Protein AF-A0A0D2P6S7-F1 (afdb_monomer)

Secondary structure (DSSP, 8-state):
----------------HHHHHHHHHHT---TTSSTT-SSS-HHHHHHHHHHHHHHHHHHHHHSS---PPPHHHHHHHHHHHHHHHHHHHHHHHHHHHHHHHHHHHHHS-------

Foldseek 3Di:
DDDPDPPPPPPDDDDDPVRVVVCVVVVPDPVPPPPVPPPDDPVVVVVVVVVVVVVVVVVVVVPPDPPPLPPVRVVVVVVVVVVVVVVVVVVVVVVVVVVVVVVVCVVPPDPPDDD

InterPro domains:
  IPR019331 FAM192A/Fyv6, N-terminal [PF10187] (17-85)
  IPR039845 PSME3-interacting protein [PTHR13495] (5-93)

pLDDT: mean 71.4, std 12.95, range [39.78, 90.56]

Organism: Gossypium raimondii (NCBI:txid29730)

Structure (mmCIF, N/CA/C/O backbone):
data_AF-A0A0D2P6S7-F1
#
_entry.id   AF-A0A0D2P6S7-F1
#
loop_
_atom_site.group_PDB
_atom_site.id
_atom_site.type_symbol
_atom_site.label_atom_id
_atom_site.label_alt_id
_atom_site.label_comp_id
_atom_site.label_asym_id
_atom_site.label_entity_id
_atom_site.label_seq_id
_atom_site.pdbx_PDB_ins_code
_atom_site.Cartn_x
_atom_site.Cartn_y
_atom_site.Cartn_z
_atom_site.occupancy
_atom_site.B_iso_or_equiv
_atom_site.auth_seq_id
_atom_site.auth_comp_id
_atom_site.auth_asym_id
_atom_site.auth_atom_id
_atom_site.pdbx_PDB_model_num
ATOM 1 N N . MET A 1 1 ? -55.330 3.421 -12.238 1.00 39.78 1 MET A N 1
ATOM 2 C CA . MET A 1 1 ? -55.470 2.226 -11.391 1.00 39.78 1 MET A CA 1
ATOM 3 C C . MET A 1 1 ? -54.603 2.483 -10.181 1.00 39.78 1 MET A C 1
ATOM 5 O O . MET A 1 1 ? -53.413 2.717 -10.356 1.00 39.78 1 MET A O 1
ATOM 9 N N . GLU A 1 2 ? -55.257 2.643 -9.035 1.00 52.50 2 GLU A N 1
ATOM 10 C CA . GLU A 1 2 ? -54.660 2.839 -7.715 1.00 52.50 2 GLU A CA 1
ATOM 11 C C . GLU A 1 2 ? -53.792 1.642 -7.322 1.00 52.50 2 GLU A C 1
ATOM 13 O O . GLU A 1 2 ? -54.208 0.508 -7.528 1.00 52.50 2 GLU A O 1
ATOM 18 N N . ASP A 1 3 ? -52.649 1.899 -6.691 1.00 53.50 3 ASP A N 1
ATOM 19 C CA . ASP A 1 3 ? -52.044 0.946 -5.758 1.00 53.50 3 ASP A CA 1
ATOM 20 C C . ASP A 1 3 ? -51.565 1.729 -4.529 1.00 53.50 3 ASP A C 1
ATOM 22 O O . ASP A 1 3 ? -50.420 2.163 -4.387 1.00 53.50 3 ASP A O 1
ATOM 26 N N . GLU A 1 4 ? -52.556 2.003 -3.687 1.00 58.84 4 GLU A N 1
ATOM 27 C CA . GLU A 1 4 ? -52.451 2.503 -2.325 1.00 58.84 4 GLU A CA 1
ATOM 28 C C . GLU A 1 4 ? -51.658 1.521 -1.441 1.00 58.84 4 GLU A C 1
ATOM 30 O O . GLU A 1 4 ? -52.047 0.378 -1.226 1.00 58.84 4 GLU A O 1
ATOM 35 N N . SER A 1 5 ? -50.557 2.012 -0.869 1.00 60.88 5 SER A N 1
ATOM 36 C CA . SER A 1 5 ? -50.080 1.688 0.483 1.00 60.88 5 SER A CA 1
ATOM 37 C C . SER A 1 5 ? -50.130 0.216 0.951 1.00 60.88 5 SER A C 1
ATOM 39 O O . SER A 1 5 ? -50.757 -0.113 1.961 1.00 60.88 5 SER A O 1
ATOM 41 N N . SER A 1 6 ? -49.321 -0.664 0.362 1.00 61.06 6 SER A N 1
ATOM 42 C CA . SER A 1 6 ? -48.968 -1.949 0.988 1.00 61.06 6 SER A CA 1
ATOM 43 C C . SER A 1 6 ? -47.736 -1.824 1.902 1.00 61.06 6 SER A C 1
ATOM 45 O O . SER A 1 6 ? -46.781 -2.597 1.791 1.00 61.06 6 SER A O 1
ATOM 47 N N . HIS A 1 7 ? -47.706 -0.846 2.816 1.00 64.81 7 HIS A N 1
ATOM 48 C CA . HIS A 1 7 ? -46.744 -0.885 3.921 1.00 64.81 7 HIS A CA 1
ATOM 49 C C . HIS A 1 7 ? -47.209 -1.978 4.881 1.00 64.81 7 HIS A C 1
ATOM 51 O O . HIS A 1 7 ? -48.013 -1.726 5.776 1.00 64.81 7 HIS A O 1
ATOM 57 N N . SER A 1 8 ? -46.739 -3.210 4.667 1.00 70.94 8 SER A N 1
ATOM 58 C CA . SER A 1 8 ? -46.974 -4.327 5.581 1.00 70.94 8 SER A CA 1
ATOM 59 C C . SER A 1 8 ? -46.653 -3.863 7.002 1.00 70.94 8 SER A C 1
ATOM 61 O O . SER A 1 8 ? -45.500 -3.518 7.287 1.00 70.94 8 SER A O 1
ATOM 63 N N . ILE A 1 9 ? -47.666 -3.803 7.867 1.00 73.69 9 ILE A N 1
ATOM 64 C CA . ILE A 1 9 ? -47.504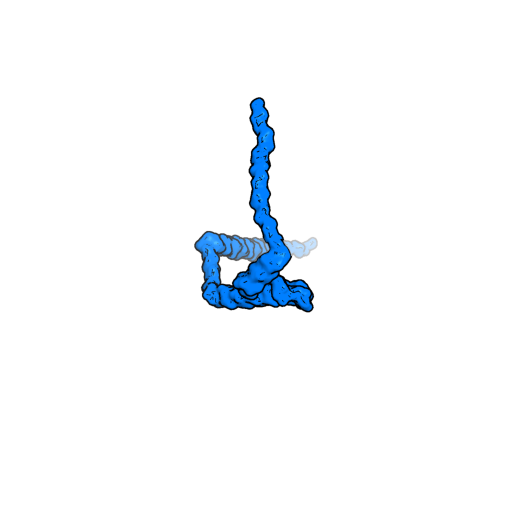 -3.426 9.269 1.00 73.69 9 ILE A CA 1
ATOM 65 C C . ILE A 1 9 ? -46.491 -4.403 9.861 1.00 73.69 9 ILE A C 1
ATOM 67 O O . ILE A 1 9 ? -46.768 -5.594 10.007 1.00 73.69 9 ILE A O 1
ATOM 71 N N . LYS A 1 10 ? -45.278 -3.916 10.134 1.00 76.44 10 LYS A N 1
ATOM 72 C CA . LYS A 1 10 ? -44.227 -4.728 10.741 1.00 76.44 10 LYS A CA 1
ATOM 73 C C . LYS A 1 10 ? -44.673 -5.007 12.169 1.00 76.44 10 LYS A C 1
ATOM 75 O O . LYS A 1 10 ? -44.599 -4.116 13.012 1.00 76.44 10 LYS A O 1
ATOM 80 N N . LEU A 1 11 ? -45.152 -6.224 12.429 1.00 77.50 11 LEU A N 1
ATOM 81 C CA . LEU A 1 11 ? -45.293 -6.711 13.796 1.00 77.50 11 LEU A CA 1
ATOM 82 C C . LEU A 1 11 ? -43.902 -6.672 14.432 1.00 77.50 11 LEU A C 1
ATOM 84 O O . LEU A 1 11 ? -43.033 -7.482 14.112 1.00 77.50 11 LEU A O 1
ATOM 88 N N . VAL A 1 12 ? -43.679 -5.685 15.291 1.00 77.69 12 VAL A N 1
ATOM 89 C CA . VAL A 1 12 ? -42.493 -5.616 16.135 1.00 77.69 12 VAL A CA 1
ATOM 90 C C . VAL A 1 12 ? -42.799 -6.335 17.439 1.00 77.69 12 VAL A C 1
ATOM 92 O O . VAL A 1 12 ? -43.861 -6.155 18.033 1.00 77.69 12 VAL A O 1
ATOM 95 N N . ASN A 1 13 ? -41.873 -7.183 17.870 1.00 83.19 13 ASN A N 1
ATOM 96 C CA . ASN A 1 13 ? -42.014 -7.912 19.117 1.00 83.19 13 ASN A CA 1
ATOM 97 C C . ASN A 1 13 ? -41.486 -7.025 20.252 1.00 83.19 13 ASN A C 1
ATOM 99 O O . ASN A 1 13 ? -40.281 -6.787 20.337 1.00 83.19 13 ASN A O 1
ATOM 103 N N . PHE A 1 14 ? -42.373 -6.498 21.094 1.00 84.25 14 PHE A N 1
ATOM 104 C CA . PHE A 1 14 ? -41.964 -5.719 22.261 1.00 84.25 14 PHE A CA 1
ATOM 105 C C . PHE A 1 14 ? -41.455 -6.663 23.350 1.00 84.25 14 PHE A C 1
ATOM 107 O O . PHE A 1 14 ? -42.145 -7.597 23.751 1.00 84.25 14 PHE A O 1
ATOM 114 N N . VAL A 1 15 ? -40.230 -6.418 23.806 1.00 82.69 15 VAL A N 1
ATOM 115 C CA . VAL A 1 15 ? -39.573 -7.173 24.875 1.00 82.69 15 VAL A CA 1
ATOM 116 C C . VAL A 1 15 ? -39.474 -6.255 26.087 1.00 82.69 15 VAL A C 1
ATOM 118 O O . VAL A 1 15 ? -39.124 -5.083 25.937 1.00 82.69 15 VAL A O 1
ATOM 121 N N . SER A 1 16 ? -39.811 -6.761 27.275 1.00 85.88 16 SER A N 1
ATOM 122 C CA . SER A 1 16 ? -39.676 -5.980 28.506 1.00 85.88 16 SER A CA 1
ATOM 123 C C . SER A 1 16 ? -38.202 -5.790 28.877 1.00 85.88 16 SER A C 1
ATOM 125 O O . SER A 1 16 ? -37.336 -6.571 28.481 1.00 85.88 16 SER A O 1
ATOM 127 N N . GLU A 1 17 ? -37.903 -4.759 29.666 1.00 80.25 17 GLU A N 1
ATOM 128 C CA . GLU A 1 17 ? -36.536 -4.461 30.116 1.00 80.25 17 GLU A CA 1
ATOM 129 C C . GLU A 1 17 ? -35.886 -5.662 30.826 1.00 80.25 17 GLU A C 1
ATOM 131 O O . GLU A 1 17 ? -34.763 -6.044 30.502 1.00 80.25 17 GLU A O 1
ATOM 136 N N . GLN A 1 18 ? -36.638 -6.342 31.697 1.00 81.94 18 GLN A N 1
ATOM 137 C CA . GLN A 1 18 ? -36.172 -7.545 32.394 1.00 81.94 18 GLN A CA 1
ATOM 138 C C . GLN A 1 18 ? -35.834 -8.696 31.438 1.00 81.94 18 GLN A C 1
ATOM 140 O O . GLN A 1 18 ? -34.791 -9.330 31.587 1.00 81.94 18 GLN A O 1
ATOM 145 N N . GLN A 1 19 ? -36.670 -8.941 30.427 1.00 81.75 19 GLN A N 1
ATOM 146 C CA . GLN A 1 19 ? -36.419 -9.989 29.431 1.00 81.75 19 GLN A CA 1
ATOM 147 C C . GLN A 1 19 ? -35.192 -9.674 28.572 1.00 81.75 19 GLN A C 1
ATOM 149 O O . GLN A 1 19 ? -34.452 -10.573 28.174 1.00 81.75 19 GLN A O 1
ATOM 154 N N . LEU A 1 20 ? -34.962 -8.394 28.289 1.00 75.38 20 LEU A N 1
ATOM 155 C CA . LEU A 1 20 ? -33.809 -7.936 27.528 1.00 75.38 20 LEU A CA 1
ATOM 156 C C . LEU A 1 20 ? -32.515 -8.124 28.339 1.00 75.38 20 LEU A C 1
ATOM 158 O O . LEU A 1 20 ? -31.507 -8.578 27.792 1.00 75.38 20 LEU A O 1
ATOM 162 N N . ASP A 1 21 ? -32.549 -7.859 29.644 1.00 77.06 21 ASP A N 1
ATOM 163 C CA . ASP A 1 21 ? -31.420 -8.091 30.549 1.00 77.06 21 ASP A CA 1
ATOM 164 C C . ASP A 1 21 ? -31.126 -9.580 30.769 1.00 77.06 21 ASP A C 1
ATOM 166 O O . ASP A 1 21 ? -29.963 -9.989 30.779 1.00 77.06 21 ASP A O 1
ATOM 170 N N . GLU A 1 22 ? -32.153 -10.420 30.873 1.00 80.19 22 GLU A N 1
ATOM 171 C CA . GLU A 1 22 ? -31.994 -11.877 30.916 1.00 80.19 22 GLU A CA 1
ATOM 172 C C . GLU A 1 22 ? -31.442 -12.433 29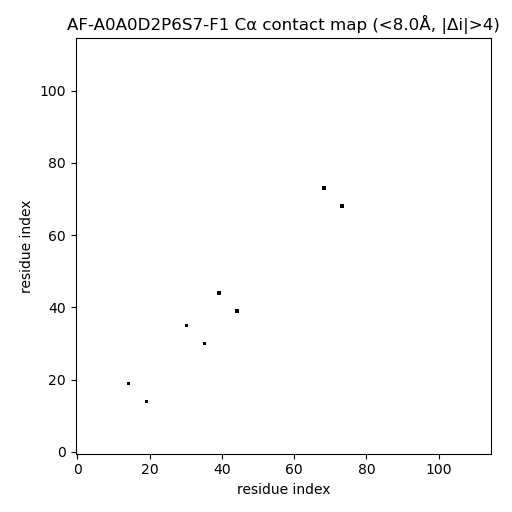.598 1.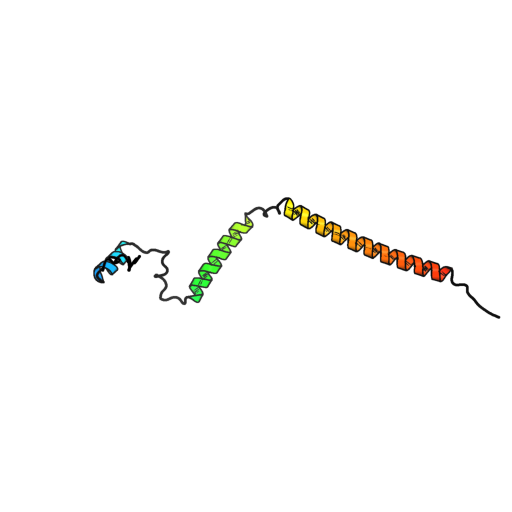00 80.19 22 GLU A C 1
ATOM 174 O O . GLU A 1 22 ? -30.538 -13.271 29.613 1.00 80.19 22 GLU A O 1
ATOM 179 N N . ALA A 1 23 ? -31.897 -11.925 28.448 1.00 72.62 23 ALA A N 1
ATOM 180 C CA . ALA A 1 23 ? -31.354 -12.290 27.140 1.00 72.62 23 ALA A CA 1
ATOM 181 C C . ALA A 1 23 ? -29.875 -11.891 27.002 1.00 72.62 23 ALA A C 1
ATOM 183 O O . ALA A 1 23 ? -29.062 -12.669 26.502 1.00 72.62 23 ALA A O 1
ATOM 184 N N . LYS A 1 24 ? -29.492 -10.705 27.492 1.00 68.69 24 LYS A N 1
ATOM 185 C CA . LYS A 1 24 ? -28.087 -10.267 27.538 1.00 68.69 24 LYS A CA 1
ATOM 186 C C . LYS A 1 24 ? -27.230 -11.170 28.426 1.00 68.69 24 LYS A C 1
ATOM 188 O O . LYS A 1 24 ? -26.108 -11.488 28.048 1.00 68.69 24 LYS A O 1
ATOM 193 N N . ARG A 1 25 ? -27.752 -11.603 29.579 1.00 70.38 25 ARG A N 1
ATOM 194 C CA . ARG A 1 25 ? -27.047 -12.513 30.501 1.00 70.38 25 ARG A CA 1
ATOM 195 C C . ARG A 1 25 ? -26.901 -13.926 29.933 1.00 70.38 25 ARG A C 1
ATOM 197 O O . ARG A 1 25 ? -25.853 -14.539 30.094 1.00 70.38 25 ARG A O 1
ATOM 204 N N . THR A 1 26 ? -27.932 -14.439 29.264 1.00 69.38 26 THR A N 1
ATOM 205 C CA . THR A 1 26 ? -27.975 -15.822 28.751 1.00 69.38 26 THR A CA 1
ATOM 206 C C . THR A 1 26 ? -27.243 -16.011 27.423 1.00 69.38 26 THR A C 1
ATOM 208 O O . THR A 1 26 ? -26.737 -17.099 27.164 1.00 69.38 26 THR A O 1
ATOM 211 N N . ARG A 1 27 ? -27.130 -14.965 26.591 1.00 61.81 27 ARG A N 1
ATOM 212 C CA . ARG A 1 27 ? -26.425 -15.018 25.295 1.00 61.81 27 ARG A CA 1
ATOM 213 C C . ARG A 1 27 ? -24.901 -15.162 25.430 1.00 61.81 27 ARG A C 1
ATOM 215 O O . ARG A 1 27 ? -24.245 -15.491 24.442 1.00 61.81 27 ARG A O 1
ATOM 222 N N . GLY A 1 28 ? -24.358 -14.966 26.634 1.00 52.88 28 GLY A N 1
ATOM 223 C CA . GLY A 1 28 ? -22.926 -15.030 26.911 1.00 52.88 28 GLY A CA 1
ATOM 224 C C . GLY A 1 28 ? -22.167 -13.822 26.362 1.00 52.88 28 GLY A C 1
ATOM 225 O O . GLY A 1 28 ? -22.657 -13.088 25.500 1.00 52.88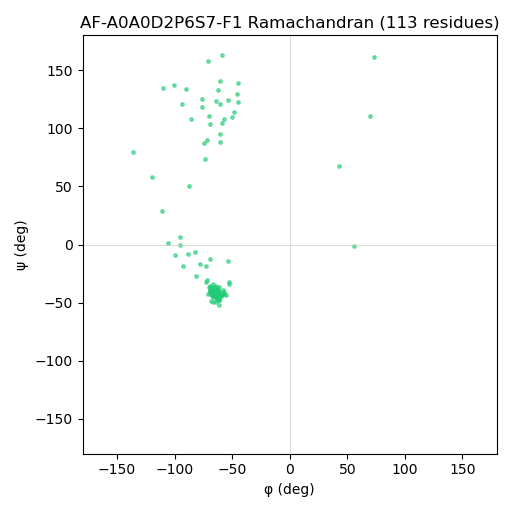 28 GLY A O 1
ATOM 226 N N . GLU A 1 29 ? -20.966 -13.600 26.892 1.00 51.59 29 GLU A N 1
ATOM 227 C CA . GLU A 1 29 ? -20.069 -12.520 26.487 1.00 51.59 29 GLU A CA 1
ATOM 228 C C . GLU A 1 29 ? -19.706 -12.682 25.007 1.00 51.59 29 GLU A C 1
ATOM 230 O O . GLU A 1 29 ? -18.837 -13.462 24.619 1.00 51.59 29 GLU A O 1
ATOM 235 N N . ARG A 1 30 ? -20.442 -11.983 24.139 1.00 49.47 30 ARG A N 1
ATOM 236 C CA . ARG A 1 30 ? -20.156 -11.925 22.712 1.00 49.47 30 ARG A CA 1
ATOM 237 C C . ARG A 1 30 ? -18.947 -11.017 22.547 1.00 49.47 30 ARG A C 1
ATOM 239 O O . ARG A 1 30 ? -19.085 -9.819 22.339 1.00 49.47 30 ARG A O 1
ATOM 246 N N . ILE A 1 31 ? -17.768 -11.619 22.653 1.00 50.78 31 ILE A N 1
ATOM 247 C CA . ILE A 1 31 ? -16.447 -10.982 22.520 1.00 50.78 31 ILE A CA 1
ATOM 248 C C . ILE A 1 31 ? -16.311 -10.189 21.191 1.00 50.78 31 ILE A C 1
ATOM 250 O O . ILE A 1 31 ? -15.457 -9.319 21.077 1.00 50.78 31 ILE A O 1
ATOM 254 N N . GLU A 1 32 ? -17.212 -10.397 20.224 1.00 51.69 32 GLU A N 1
ATOM 255 C CA . GLU A 1 32 ? -17.271 -9.702 18.925 1.00 51.69 32 GLU A CA 1
ATOM 256 C C . GLU A 1 32 ? -18.226 -8.488 18.858 1.00 51.69 32 GLU A C 1
ATOM 258 O O . GLU A 1 32 ? -18.348 -7.877 17.801 1.00 51.69 32 GLU A O 1
ATOM 263 N N . ASP A 1 33 ? -18.944 -8.132 19.932 1.00 46.75 33 ASP A N 1
ATOM 264 C CA . ASP A 1 33 ? -19.996 -7.095 19.888 1.00 46.75 33 ASP A CA 1
ATOM 265 C C . ASP A 1 33 ? -19.634 -5.810 20.645 1.00 46.75 33 ASP A C 1
ATOM 267 O O . ASP A 1 33 ? -20.518 -5.153 21.172 1.00 46.75 33 ASP A O 1
ATOM 271 N N . GLY A 1 34 ? -18.344 -5.453 20.747 1.00 55.78 34 GLY A N 1
ATOM 272 C CA . GLY A 1 34 ? -17.855 -4.107 21.119 1.00 55.78 34 GLY A CA 1
ATOM 273 C C . GLY A 1 34 ? -18.329 -3.494 22.453 1.00 55.78 34 GLY A C 1
ATOM 274 O O . GLY A 1 34 ? -17.913 -2.393 22.805 1.00 55.78 34 GLY A O 1
ATOM 275 N N . THR A 1 35 ? -19.182 -4.168 23.223 1.00 52.84 35 THR A N 1
ATOM 276 C CA . THR A 1 35 ? -19.865 -3.615 24.398 1.00 52.84 35 THR A CA 1
ATOM 277 C C . THR A 1 35 ? -19.070 -3.765 25.690 1.00 52.84 35 THR A C 1
ATOM 279 O O . THR A 1 35 ? -19.458 -3.183 26.699 1.00 52.84 35 THR A O 1
ATOM 282 N N . ALA A 1 36 ? -17.955 -4.500 25.671 1.00 51.12 36 ALA A N 1
ATOM 283 C CA . ALA A 1 36 ? -17.104 -4.722 26.843 1.00 51.12 36 ALA A CA 1
ATOM 284 C C . ALA A 1 36 ? -16.106 -3.576 27.120 1.00 51.12 36 ALA A C 1
ATOM 286 O O . ALA A 1 36 ? -15.436 -3.581 28.147 1.00 51.12 36 ALA A O 1
ATOM 287 N N . GLN A 1 37 ? -15.998 -2.576 26.238 1.00 53.72 37 GLN A N 1
ATOM 288 C CA . GLN A 1 37 ? -15.044 -1.471 26.382 1.00 53.72 37 GLN A CA 1
ATOM 289 C C . GLN A 1 37 ? -15.751 -0.112 26.460 1.00 53.72 37 GLN A C 1
ATOM 291 O O . GLN A 1 37 ? -15.506 0.767 25.640 1.00 53.72 37 GLN A O 1
ATOM 296 N N . ARG A 1 38 ? -16.647 0.092 27.436 1.00 52.94 38 ARG A N 1
ATOM 297 C CA . ARG A 1 38 ? -17.187 1.445 27.693 1.00 52.94 38 ARG A CA 1
ATOM 298 C C . ARG A 1 38 ? -16.224 2.352 28.472 1.00 52.94 38 ARG A C 1
ATOM 300 O O . ARG A 1 38 ? -16.397 3.563 28.408 1.00 52.94 38 ARG A O 1
ATOM 307 N N . ASP A 1 39 ? -15.202 1.787 29.122 1.00 57.72 39 ASP A N 1
ATOM 308 C CA . ASP A 1 39 ? -14.261 2.535 29.978 1.00 57.72 39 ASP A CA 1
ATOM 309 C C . ASP A 1 39 ? -12.925 2.881 29.300 1.00 57.72 39 ASP A C 1
ATOM 311 O O . ASP A 1 39 ? -12.131 3.641 29.853 1.00 57.72 39 ASP A O 1
ATOM 315 N N . ARG A 1 40 ? -12.649 2.335 28.106 1.00 64.56 40 ARG A N 1
ATOM 316 C CA . ARG A 1 40 ? -11.420 2.635 27.353 1.00 64.56 40 ARG A CA 1
ATOM 317 C C . ARG A 1 40 ? -11.703 3.650 26.247 1.00 64.56 40 ARG A C 1
ATOM 319 O O . ARG A 1 40 ? -12.718 3.523 25.559 1.00 64.56 40 ARG A O 1
ATOM 326 N N . PRO A 1 41 ? -10.829 4.649 26.039 1.00 75.69 41 PRO A N 1
ATOM 327 C CA . PRO A 1 41 ? -11.016 5.620 24.973 1.00 75.69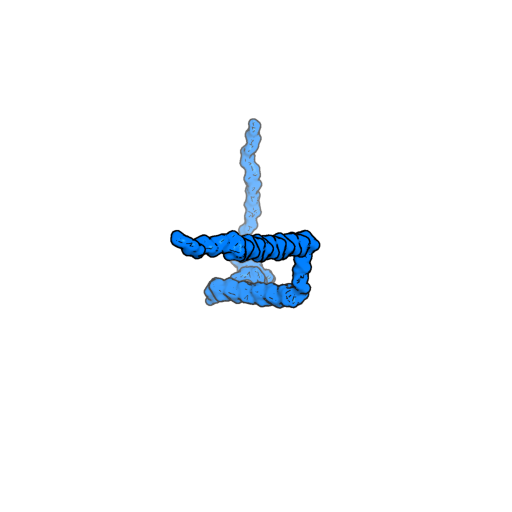 41 PRO A CA 1
ATOM 328 C C . PRO A 1 41 ? -10.989 4.915 23.611 1.00 75.69 41 PRO A C 1
ATOM 330 O O . PRO A 1 41 ? -10.093 4.127 23.312 1.00 75.69 41 PRO A O 1
ATOM 333 N N . LEU A 1 42 ? -11.962 5.239 22.755 1.00 70.00 42 LEU A N 1
ATOM 334 C CA . LEU A 1 42 ? -12.163 4.606 21.444 1.00 70.00 42 LEU A CA 1
ATOM 335 C C . LEU A 1 42 ? -10.898 4.607 20.562 1.00 70.00 42 LEU A C 1
ATOM 337 O O . LEU A 1 42 ? -10.672 3.675 19.795 1.00 70.00 42 LEU A O 1
ATOM 341 N N . TYR A 1 43 ? -10.057 5.636 20.697 1.00 72.38 43 TYR A N 1
ATOM 342 C CA . TYR A 1 43 ? -8.769 5.754 20.007 1.00 72.38 43 TYR A CA 1
ATOM 343 C C . TYR A 1 43 ? -7.830 4.570 20.289 1.00 72.38 43 TYR A C 1
ATOM 345 O O . TYR A 1 43 ? -7.208 4.065 19.356 1.00 72.38 43 TYR A O 1
ATOM 353 N N . GLU A 1 44 ? -7.746 4.103 21.535 1.00 74.38 44 GLU A N 1
ATOM 354 C CA . GLU A 1 44 ? -6.852 3.002 21.909 1.00 74.38 44 GLU A CA 1
ATOM 355 C C . GLU A 1 44 ? -7.337 1.686 21.307 1.00 74.38 44 GLU A C 1
ATOM 357 O O . GLU A 1 44 ? -6.551 0.963 20.710 1.00 74.38 44 GLU A O 1
ATOM 362 N N . ILE A 1 45 ? -8.648 1.440 21.333 1.00 72.00 45 ILE A N 1
ATOM 363 C CA . ILE A 1 45 ? -9.278 0.244 20.757 1.00 72.00 45 ILE A CA 1
ATOM 364 C C . ILE A 1 45 ? -9.069 0.190 19.241 1.00 72.00 45 ILE A C 1
ATOM 366 O O . ILE A 1 45 ? -8.717 -0.845 18.676 1.00 72.00 45 ILE A O 1
ATOM 370 N N . LEU A 1 46 ? -9.284 1.316 18.555 1.00 76.56 46 LEU A N 1
ATOM 371 C CA . LEU A 1 46 ? -9.088 1.405 17.109 1.00 76.56 46 LEU A CA 1
ATOM 372 C C . LEU A 1 46 ? -7.617 1.237 16.729 1.00 76.56 46 LEU A C 1
ATOM 374 O O . LEU A 1 46 ? -7.323 0.617 15.706 1.00 76.56 46 LEU A O 1
ATOM 378 N N . LYS A 1 47 ? -6.705 1.757 17.553 1.00 79.25 47 LYS A N 1
ATOM 379 C CA . LYS A 1 47 ? -5.266 1.592 17.367 1.00 79.25 47 LYS A CA 1
ATOM 380 C C . LYS A 1 47 ? -4.835 0.144 17.603 1.00 79.25 47 LYS A C 1
ATOM 382 O O . LYS A 1 47 ? -4.205 -0.423 16.724 1.00 79.25 47 LYS A O 1
ATOM 387 N N . GLU A 1 48 ? -5.257 -0.483 18.699 1.00 75.19 48 GLU A N 1
ATOM 388 C CA . GLU A 1 48 ? -5.003 -1.899 18.998 1.00 75.19 48 GLU A CA 1
ATOM 389 C C . GLU A 1 48 ? -5.546 -2.818 17.892 1.00 75.19 48 GLU A C 1
ATOM 391 O O . GLU A 1 48 ? -4.857 -3.733 17.446 1.00 75.19 48 GLU A O 1
ATOM 396 N N . ASN A 1 49 ? -6.750 -2.546 17.376 1.00 72.75 49 ASN A N 1
ATOM 397 C CA . ASN A 1 49 ? -7.335 -3.304 16.267 1.00 72.75 49 ASN A CA 1
ATOM 398 C C . ASN A 1 49 ? -6.588 -3.101 14.946 1.00 72.75 49 ASN A C 1
ATOM 400 O O . ASN A 1 49 ? -6.467 -4.045 14.161 1.00 72.75 49 ASN A O 1
ATOM 404 N N . LYS A 1 50 ? -6.099 -1.883 14.688 1.00 74.12 50 LYS A N 1
ATOM 405 C CA . LYS A 1 50 ? -5.263 -1.592 13.523 1.00 74.12 50 LYS A CA 1
ATOM 406 C C . LYS A 1 50 ? -3.926 -2.314 13.635 1.00 74.12 50 LYS A C 1
ATOM 408 O O . LYS A 1 50 ? -3.570 -3.022 12.705 1.00 74.12 50 LYS A O 1
ATOM 413 N N . ASP A 1 51 ? -3.248 -2.207 14.773 1.00 73.62 51 ASP A N 1
ATOM 414 C CA . ASP A 1 51 ? -1.944 -2.825 15.013 1.00 73.62 51 ASP A CA 1
ATOM 415 C C . ASP A 1 51 ? -2.042 -4.361 14.972 1.00 73.62 51 ASP A C 1
ATOM 417 O O . ASP A 1 51 ? -1.183 -5.019 14.390 1.00 73.62 51 ASP A O 1
ATOM 421 N N . LYS A 1 52 ? -3.130 -4.950 15.492 1.00 74.06 52 LYS A N 1
ATOM 422 C CA . LYS A 1 52 ? -3.405 -6.395 15.401 1.00 74.06 52 LYS A CA 1
ATOM 423 C C . LYS A 1 52 ? -3.658 -6.846 13.958 1.00 74.06 52 LYS A C 1
ATOM 425 O O . LYS A 1 52 ? -3.098 -7.856 13.535 1.00 74.06 52 LYS A O 1
ATOM 430 N N . LYS A 1 53 ? -4.454 -6.091 13.187 1.00 69.75 53 LYS A N 1
ATOM 431 C CA . LYS A 1 53 ? -4.683 -6.367 11.756 1.00 69.75 53 LYS A CA 1
ATOM 432 C C . LYS A 1 53 ? -3.423 -6.169 10.917 1.00 69.75 53 LYS A C 1
ATOM 434 O O . LYS A 1 53 ? -3.177 -6.974 10.026 1.00 69.75 53 LYS A O 1
ATOM 439 N N . ASP A 1 54 ? -2.632 -5.139 11.197 1.00 68.69 54 ASP A N 1
ATOM 440 C CA . ASP A 1 54 ? -1.377 -4.861 10.499 1.00 68.69 54 ASP A CA 1
ATOM 441 C C . ASP A 1 54 ? -0.324 -5.927 10.826 1.00 68.69 54 ASP A C 1
ATOM 443 O O . ASP A 1 54 ? 0.379 -6.370 9.922 1.00 68.69 54 ASP A O 1
ATOM 447 N N . ALA A 1 55 ? -0.243 -6.409 12.071 1.00 65.69 55 ALA A N 1
ATOM 448 C CA . ALA A 1 55 ? 0.640 -7.512 12.456 1.00 65.69 55 ALA A CA 1
ATOM 449 C C . ALA A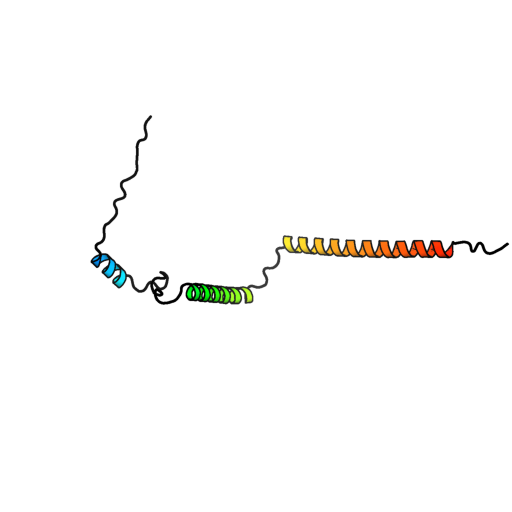 1 55 ? 0.260 -8.822 11.745 1.00 65.69 55 ALA A C 1
ATOM 451 O O . ALA A 1 55 ? 1.110 -9.432 11.095 1.00 65.69 55 ALA A O 1
ATOM 452 N N . GLU A 1 56 ? -1.023 -9.193 11.767 1.00 64.62 56 GLU A N 1
ATOM 453 C CA . GLU A 1 56 ? -1.540 -10.386 11.084 1.00 64.62 56 GLU A CA 1
ATOM 454 C C . GLU A 1 56 ? -1.364 -10.288 9.555 1.00 64.62 56 GLU A C 1
ATOM 456 O O . GLU A 1 56 ? -1.002 -11.256 8.879 1.00 64.62 56 GLU A O 1
ATOM 461 N N . PHE A 1 57 ? -1.553 -9.093 8.988 1.00 64.06 57 PHE A N 1
ATOM 462 C CA . PHE A 1 57 ? -1.313 -8.820 7.573 1.00 64.06 57 PHE A CA 1
ATOM 463 C C . PHE A 1 57 ? 0.174 -8.909 7.212 1.00 64.06 57 PHE A C 1
ATOM 465 O O . PHE A 1 57 ? 0.518 -9.510 6.191 1.00 64.06 57 PHE A O 1
ATOM 472 N N . ASN A 1 58 ? 1.055 -8.357 8.047 1.00 63.94 58 ASN A N 1
ATOM 473 C CA . ASN A 1 58 ? 2.500 -8.359 7.841 1.00 63.94 58 ASN A CA 1
ATOM 474 C C . ASN A 1 58 ? 3.078 -9.779 7.951 1.00 63.94 58 ASN A C 1
ATOM 476 O O . ASN A 1 58 ? 3.907 -10.170 7.134 1.00 63.94 58 ASN A O 1
ATOM 480 N N . GLU A 1 59 ? 2.591 -10.603 8.880 1.00 65.94 59 GLU A N 1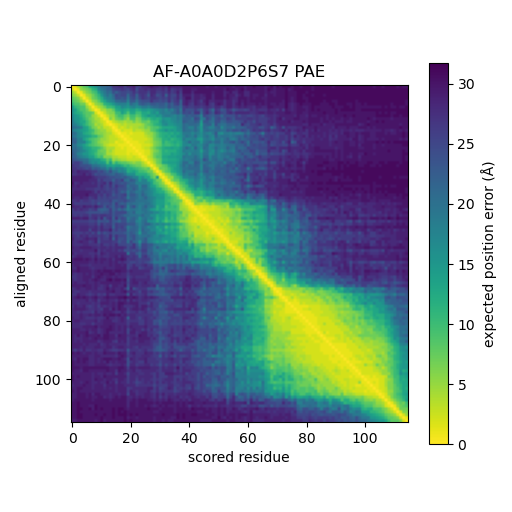
ATOM 481 C CA . GLU A 1 59 ? 2.953 -12.026 8.946 1.00 65.94 59 GLU A CA 1
ATOM 482 C C . GLU A 1 59 ? 2.448 -12.800 7.718 1.00 65.94 59 GLU A C 1
ATOM 484 O O . GLU A 1 59 ? 3.187 -13.584 7.115 1.00 65.94 59 GLU A O 1
ATOM 489 N N . ARG A 1 60 ? 1.228 -12.508 7.248 1.00 61.66 60 ARG A N 1
ATOM 490 C CA . ARG A 1 60 ? 0.640 -13.147 6.059 1.00 61.66 60 ARG A CA 1
ATOM 491 C C . ARG A 1 60 ? 1.262 -12.699 4.729 1.00 61.66 60 ARG A C 1
ATOM 493 O O . ARG A 1 60 ? 1.087 -13.379 3.715 1.00 61.66 60 ARG A O 1
ATOM 500 N N . PHE A 1 61 ? 1.959 -11.566 4.688 1.00 55.22 61 PHE A N 1
ATOM 501 C CA . PHE A 1 61 ? 2.704 -11.107 3.508 1.00 55.22 61 PHE A CA 1
ATOM 502 C C . PHE A 1 61 ? 4.173 -11.539 3.505 1.00 55.22 61 PHE A C 1
ATOM 504 O O . PHE A 1 61 ? 4.761 -11.598 2.431 1.00 55.22 61 PHE A O 1
ATOM 511 N N . LYS A 1 62 ? 4.742 -11.929 4.653 1.00 63.00 62 LYS A N 1
ATOM 512 C CA . LYS A 1 62 ? 6.092 -12.520 4.714 1.00 63.00 62 LYS A CA 1
ATOM 513 C C . LYS A 1 62 ? 6.158 -13.941 4.155 1.00 63.00 62 LYS A C 1
ATOM 515 O O . LYS A 1 62 ? 7.186 -14.335 3.617 1.00 63.00 62 LYS A O 1
ATOM 520 N N . HIS A 1 63 ? 5.068 -14.699 4.267 1.00 54.59 63 HIS A N 1
ATOM 521 C CA . HIS A 1 63 ? 4.990 -16.087 3.794 1.00 54.59 63 HIS A CA 1
ATOM 522 C C . HIS A 1 63 ? 4.178 -16.271 2.517 1.00 54.59 63 HIS A C 1
ATOM 524 O O . HIS A 1 63 ? 4.045 -17.396 2.040 1.00 54.59 63 HIS A O 1
ATOM 530 N N . ARG A 1 64 ? 3.643 -15.193 1.937 1.00 55.19 64 ARG A N 1
ATOM 531 C CA . ARG A 1 64 ? 3.234 -15.260 0.541 1.00 55.19 64 ARG A CA 1
ATOM 532 C C . ARG A 1 64 ? 4.511 -15.178 -0.284 1.00 55.19 64 ARG A C 1
ATOM 534 O O . ARG A 1 64 ? 5.190 -14.155 -0.185 1.00 55.19 64 ARG A O 1
ATOM 541 N N . PRO A 1 65 ? 4.844 -16.209 -1.087 1.00 60.56 65 PRO A N 1
ATOM 542 C CA . PRO A 1 65 ? 5.795 -16.020 -2.170 1.00 60.56 65 PRO A CA 1
ATOM 543 C C . PRO A 1 65 ? 5.405 -14.725 -2.883 1.00 60.56 65 PRO A C 1
ATOM 545 O O . PRO A 1 65 ? 4.192 -14.480 -3.003 1.00 60.56 65 PRO A O 1
ATOM 548 N N . PRO A 1 66 ? 6.372 -13.875 -3.276 1.00 61.62 66 PRO A N 1
ATOM 549 C CA . PRO A 1 66 ? 6.053 -12.675 -4.033 1.00 61.62 66 PRO A CA 1
ATOM 550 C C . PRO A 1 66 ? 5.060 -13.100 -5.105 1.00 61.62 66 PRO A C 1
ATOM 552 O O . PRO A 1 66 ? 5.322 -14.077 -5.809 1.00 61.62 66 PRO A O 1
ATOM 555 N N . LYS A 1 67 ? 3.872 -12.475 -5.126 1.00 58.25 67 LYS A N 1
ATOM 556 C CA . LYS A 1 67 ? 2.934 -12.676 -6.229 1.00 58.25 67 LYS A CA 1
ATOM 557 C C . LYS A 1 67 ? 3.786 -12.442 -7.459 1.00 58.25 67 LYS A C 1
ATOM 559 O O . LYS A 1 67 ? 4.292 -11.331 -7.617 1.00 58.25 67 LYS A O 1
ATOM 564 N N . ALA A 1 68 ? 4.062 -13.511 -8.203 1.00 62.69 68 ALA A N 1
ATOM 565 C CA . ALA A 1 68 ? 4.727 -13.358 -9.473 1.00 62.69 68 ALA A CA 1
ATOM 566 C C . ALA A 1 68 ? 3.857 -12.347 -10.211 1.00 62.69 68 ALA A C 1
ATOM 568 O O . ALA A 1 68 ? 2.631 -12.507 -10.233 1.00 62.69 68 ALA A O 1
ATOM 569 N N . LEU A 1 69 ? 4.482 -11.258 -10.658 1.00 60.34 69 LEU A N 1
ATOM 570 C CA . LEU A 1 69 ? 3.863 -10.384 -11.641 1.00 60.34 69 LEU A CA 1
ATOM 571 C C . LEU A 1 69 ? 3.309 -11.330 -12.708 1.00 60.34 69 LEU A C 1
ATOM 573 O O . LEU A 1 69 ? 4.009 -12.281 -13.083 1.00 60.34 69 LEU A O 1
ATOM 577 N N . ASP A 1 70 ? 2.041 -11.175 -13.082 1.00 70.94 70 ASP A N 1
ATOM 578 C CA . ASP A 1 70 ? 1.484 -12.057 -14.101 1.00 70.94 70 ASP A CA 1
ATOM 579 C C . ASP A 1 70 ? 2.304 -11.924 -15.399 1.00 70.94 70 ASP A C 1
ATOM 581 O O . ASP A 1 70 ? 3.140 -11.022 -15.558 1.00 70.94 70 ASP A O 1
ATOM 585 N N . GLU A 1 71 ? 2.152 -12.895 -16.299 1.00 70.00 71 GLU A N 1
ATOM 586 C CA . GLU A 1 71 ? 2.916 -12.922 -17.551 1.00 70.00 71 GLU A CA 1
ATOM 587 C C . GLU A 1 71 ? 2.782 -11.577 -18.307 1.00 70.00 71 GLU A C 1
ATOM 589 O O . GLU A 1 71 ? 3.759 -11.073 -18.866 1.00 70.00 71 GLU A O 1
ATOM 594 N N . ASP A 1 72 ? 1.606 -10.944 -18.209 1.00 68.62 72 ASP A N 1
ATOM 595 C CA . ASP A 1 72 ? 1.274 -9.659 -18.825 1.00 68.62 72 ASP A CA 1
ATOM 596 C C . ASP A 1 72 ? 1.993 -8.466 -18.151 1.00 68.62 72 ASP A C 1
ATOM 598 O O . ASP A 1 72 ? 2.518 -7.575 -18.828 1.00 68.62 72 ASP A O 1
ATOM 602 N N . GLU A 1 73 ? 2.065 -8.434 -16.818 1.00 78.62 73 GLU A N 1
ATOM 603 C CA . GLU A 1 73 ? 2.737 -7.390 -16.038 1.00 78.62 73 GLU A CA 1
ATOM 604 C C . GLU A 1 73 ? 4.262 -7.460 -16.214 1.00 78.62 73 GLU A C 1
ATOM 606 O O . GLU A 1 73 ? 4.928 -6.425 -16.331 1.00 78.62 73 GLU A O 1
ATOM 611 N N . THR A 1 74 ? 4.825 -8.666 -16.335 1.00 76.69 74 THR A N 1
ATOM 612 C CA . THR A 1 74 ? 6.255 -8.856 -16.630 1.00 76.69 74 THR A CA 1
ATOM 613 C C . THR A 1 74 ? 6.604 -8.389 -18.046 1.00 76.69 74 THR A C 1
ATOM 615 O O . THR A 1 74 ? 7.591 -7.669 -18.228 1.00 76.69 74 THR A O 1
ATOM 618 N N . GLU A 1 75 ? 5.779 -8.717 -19.048 1.00 80.44 75 GLU A N 1
ATOM 619 C CA . GLU A 1 75 ? 5.986 -8.262 -20.430 1.00 80.44 75 GLU A CA 1
ATOM 620 C C . GLU A 1 75 ? 5.865 -6.731 -20.550 1.00 80.44 75 GLU A C 1
ATOM 622 O O . GLU A 1 75 ? 6.614 -6.084 -21.293 1.00 80.44 75 GLU A O 1
ATOM 627 N N . PHE A 1 76 ? 4.957 -6.122 -19.782 1.00 85.06 76 PHE A N 1
ATOM 628 C CA . PHE A 1 76 ? 4.829 -4.670 -19.710 1.00 85.06 76 PHE A CA 1
ATOM 629 C C . PHE A 1 76 ? 6.107 -4.007 -19.178 1.00 85.06 76 PHE A C 1
ATOM 631 O O . PHE A 1 76 ? 6.600 -3.047 -19.783 1.00 85.06 76 PHE A O 1
ATOM 638 N N . LEU A 1 77 ? 6.667 -4.518 -18.076 1.00 83.25 77 LEU A N 1
ATOM 639 C CA . LEU A 1 77 ? 7.899 -3.979 -17.498 1.00 83.25 77 LEU A CA 1
ATOM 640 C C . LEU A 1 77 ? 9.106 -4.176 -18.421 1.00 83.25 77 LEU A C 1
ATOM 642 O O . LEU A 1 77 ? 9.905 -3.246 -18.559 1.00 83.25 77 LEU A O 1
ATOM 646 N N . ASP A 1 78 ? 9.219 -5.321 -19.096 1.00 84.12 78 ASP A N 1
ATOM 647 C CA . ASP A 1 78 ? 10.314 -5.587 -20.034 1.00 84.12 78 ASP A CA 1
ATOM 648 C C . ASP A 1 78 ? 10.271 -4.629 -21.235 1.00 84.12 78 ASP A C 1
ATOM 650 O O . ASP A 1 78 ? 11.265 -3.967 -21.550 1.00 84.12 78 ASP A O 1
ATOM 654 N N . LYS A 1 79 ? 9.084 -4.399 -21.819 1.00 87.19 79 LYS A N 1
ATOM 655 C CA . LYS A 1 79 ? 8.899 -3.361 -22.852 1.00 87.19 79 LYS A CA 1
ATOM 656 C C . LYS A 1 79 ? 9.317 -1.981 -22.355 1.00 87.19 79 LYS A C 1
ATOM 658 O O . LYS A 1 79 ? 9.956 -1.229 -23.094 1.00 87.19 79 LYS A O 1
ATOM 663 N N . LEU A 1 80 ? 8.993 -1.634 -21.111 1.00 87.75 80 LEU A N 1
ATOM 664 C CA . LEU A 1 80 ? 9.364 -0.351 -20.512 1.00 87.75 80 LEU A CA 1
ATOM 665 C C . LEU A 1 80 ? 10.889 -0.212 -20.368 1.00 87.75 80 LEU A C 1
ATOM 667 O O . LEU A 1 80 ? 11.453 0.828 -20.728 1.00 87.75 80 LEU A O 1
ATOM 671 N N . VAL A 1 81 ? 11.564 -1.266 -19.902 1.00 89.00 81 VAL A N 1
ATOM 672 C CA . VAL A 1 81 ? 13.028 -1.332 -19.777 1.00 89.00 81 VAL A CA 1
ATOM 673 C C . VAL A 1 81 ? 13.696 -1.243 -21.148 1.00 89.00 81 VAL A C 1
ATOM 675 O O . VAL A 1 81 ? 14.600 -0.423 -21.331 1.00 89.00 81 VAL A O 1
ATOM 678 N N . MET A 1 82 ? 13.212 -1.996 -22.136 1.00 86.62 82 MET A N 1
ATOM 679 C CA . MET A 1 82 ? 13.710 -1.946 -23.511 1.00 86.62 82 MET A CA 1
ATOM 680 C C . MET A 1 82 ? 13.549 -0.554 -24.127 1.00 86.62 82 MET A C 1
ATOM 682 O O . MET A 1 82 ? 14.486 -0.031 -24.726 1.00 86.62 82 MET A O 1
ATOM 686 N N . VAL A 1 83 ? 12.388 0.091 -23.968 1.00 90.38 83 VAL A N 1
ATOM 687 C CA . VAL A 1 83 ? 12.153 1.454 -24.473 1.00 90.38 83 VAL A CA 1
ATOM 688 C C . VAL A 1 83 ? 13.095 2.451 -23.801 1.00 90.38 83 VAL A C 1
ATOM 690 O O . VAL A 1 83 ? 13.681 3.294 -24.485 1.00 90.38 83 VAL A O 1
ATOM 693 N N . LYS A 1 84 ? 13.296 2.342 -22.483 1.00 90.56 84 LYS A N 1
ATOM 694 C CA . LYS A 1 84 ? 14.213 3.202 -21.722 1.00 90.56 84 LYS A CA 1
ATOM 695 C C . LYS A 1 84 ? 15.666 3.024 -22.176 1.00 90.56 84 LYS A C 1
ATOM 697 O O . LYS A 1 84 ? 16.347 4.023 -22.410 1.00 90.56 84 LYS A O 1
ATOM 702 N N . GLY A 1 85 ? 16.119 1.778 -22.330 1.00 90.12 85 GLY A N 1
ATOM 703 C CA . GLY A 1 85 ? 17.455 1.428 -22.820 1.00 90.12 85 GLY A CA 1
ATOM 704 C C . GLY A 1 85 ? 17.683 1.941 -24.239 1.00 90.12 85 GLY A C 1
ATOM 705 O O . GLY A 1 85 ? 18.584 2.743 -24.466 1.00 90.12 85 GLY A O 1
ATOM 706 N N . ASN A 1 86 ? 16.765 1.625 -25.154 1.00 86.56 86 ASN A N 1
ATOM 707 C CA . ASN A 1 86 ? 16.804 2.095 -26.538 1.00 86.56 86 ASN A CA 1
ATOM 708 C C . ASN A 1 86 ? 16.808 3.623 -26.638 1.00 86.56 86 ASN A C 1
ATOM 710 O O . ASN A 1 86 ? 17.486 4.191 -27.495 1.00 86.56 86 ASN A O 1
ATOM 714 N N . MET A 1 87 ? 16.043 4.314 -25.789 1.00 83.38 87 MET A N 1
ATOM 715 C CA . MET A 1 87 ? 16.040 5.773 -25.759 1.00 83.38 87 MET A CA 1
ATOM 716 C C . MET A 1 87 ? 17.391 6.315 -25.277 1.00 83.38 87 MET A C 1
ATOM 718 O O . MET A 1 87 ? 17.933 7.220 -25.911 1.00 83.38 87 MET A O 1
ATOM 722 N N . ASN A 1 88 ? 17.964 5.741 -24.217 1.00 87.06 88 ASN A N 1
ATOM 723 C CA . ASN A 1 88 ? 19.292 6.108 -23.721 1.00 87.06 88 ASN A CA 1
ATOM 724 C C . ASN A 1 88 ? 20.389 5.864 -24.767 1.00 87.06 88 ASN A C 1
ATOM 726 O O . ASN A 1 88 ? 21.221 6.746 -24.988 1.00 87.06 88 ASN A O 1
ATOM 730 N N . ASP A 1 89 ? 20.362 4.727 -25.458 1.00 89.06 89 ASP A N 1
ATOM 731 C CA . ASP A 1 89 ? 21.335 4.390 -26.498 1.00 89.06 89 ASP A CA 1
ATOM 732 C C . ASP A 1 89 ? 21.208 5.314 -27.707 1.00 89.06 89 ASP A C 1
ATOM 734 O O . ASP A 1 89 ? 22.206 5.847 -28.195 1.00 89.06 89 ASP A O 1
ATOM 738 N N . LYS A 1 90 ? 19.978 5.616 -28.142 1.00 89.94 90 LYS A N 1
ATOM 739 C CA . LYS A 1 90 ? 19.729 6.614 -29.194 1.00 89.94 90 LYS A CA 1
ATOM 740 C C . LYS A 1 90 ? 20.261 7.992 -28.807 1.00 89.94 90 LYS A C 1
ATOM 742 O O . LYS A 1 90 ? 20.892 8.655 -29.630 1.00 89.94 90 LYS A O 1
ATOM 747 N N . TRP A 1 91 ? 20.046 8.426 -27.564 1.00 90.44 91 TRP A N 1
ATOM 748 C CA . TRP A 1 91 ? 20.592 9.687 -27.055 1.00 90.44 91 TRP A CA 1
ATOM 749 C C . TRP A 1 91 ? 22.120 9.686 -27.034 1.00 90.44 91 TRP A C 1
ATOM 751 O O . TRP A 1 91 ? 22.742 10.666 -27.453 1.00 90.44 91 TRP A O 1
ATOM 761 N N . ARG A 1 92 ? 22.729 8.579 -26.603 1.00 90.31 92 ARG A N 1
ATOM 762 C CA . ARG A 1 92 ? 24.182 8.405 -26.587 1.00 90.31 92 ARG A CA 1
ATOM 763 C C . ARG A 1 92 ? 24.764 8.482 -27.995 1.00 90.31 92 ARG A C 1
ATOM 765 O O . ARG A 1 92 ? 25.696 9.249 -28.217 1.00 90.31 92 ARG A O 1
ATOM 772 N N . MET A 1 93 ? 24.169 7.770 -28.949 1.00 90.25 93 MET A N 1
ATOM 773 C CA . MET A 1 93 ? 24.601 7.767 -30.349 1.00 90.25 93 MET A CA 1
ATOM 774 C C . MET A 1 93 ? 24.429 9.138 -31.000 1.00 90.25 93 MET A C 1
ATOM 776 O O . MET A 1 93 ? 25.338 9.617 -31.670 1.00 90.25 93 MET A O 1
ATOM 780 N N . ARG A 1 94 ? 23.315 9.834 -30.748 1.00 89.00 94 ARG A N 1
ATOM 781 C CA . ARG A 1 94 ? 23.106 11.198 -31.256 1.00 89.00 94 ARG A CA 1
ATOM 782 C C . ARG A 1 94 ? 24.139 12.182 -30.703 1.00 89.00 94 ARG A C 1
ATOM 784 O O . ARG A 1 94 ? 24.629 13.027 -31.448 1.00 89.00 94 ARG A O 1
ATOM 791 N N . LYS A 1 95 ? 24.499 12.058 -29.422 1.00 90.06 95 LYS A N 1
ATOM 792 C CA . LYS A 1 95 ? 25.537 12.884 -28.791 1.00 90.06 95 LYS A CA 1
ATOM 793 C C . LYS A 1 95 ? 26.921 12.598 -29.377 1.00 90.06 95 LYS A C 1
ATOM 795 O O . LYS A 1 95 ? 27.632 13.538 -29.714 1.00 90.06 95 LYS A O 1
ATOM 800 N N . LEU A 1 96 ? 27.273 11.322 -29.543 1.00 88.31 96 LEU A N 1
ATOM 801 C CA . LEU A 1 96 ? 28.539 10.910 -30.155 1.00 88.31 96 LEU A CA 1
ATOM 802 C C . LEU A 1 96 ? 28.644 11.389 -31.607 1.00 88.31 96 LEU A C 1
ATOM 804 O O . LEU A 1 96 ? 29.632 12.025 -31.956 1.00 88.31 96 LEU A O 1
ATOM 808 N N . ASN A 1 97 ? 27.598 11.188 -32.411 1.00 87.94 97 ASN A N 1
ATOM 809 C CA . ASN A 1 97 ? 27.554 11.657 -33.797 1.00 87.94 97 ASN A CA 1
ATOM 810 C C . ASN A 1 97 ? 27.676 13.183 -33.887 1.00 87.94 97 ASN A C 1
ATOM 812 O O . ASN A 1 97 ? 28.404 13.689 -34.733 1.00 87.94 97 ASN A O 1
ATOM 816 N N . SER A 1 98 ? 27.021 13.929 -32.992 1.00 87.81 98 SER A N 1
ATOM 817 C CA . SER A 1 98 ? 27.174 15.387 -32.932 1.00 87.81 98 SER A CA 1
ATOM 818 C C . SER A 1 98 ? 28.610 15.806 -32.605 1.00 87.81 98 SER A C 1
ATOM 820 O O . SER A 1 98 ? 29.110 16.747 -33.213 1.00 87.81 98 SER A O 1
ATOM 822 N N . CYS A 1 99 ? 29.279 15.129 -31.667 1.00 82.50 99 CYS A N 1
ATOM 823 C CA . CYS A 1 99 ? 30.684 15.398 -31.362 1.00 82.50 99 CYS A CA 1
ATOM 824 C C . CYS A 1 99 ? 31.600 15.078 -32.550 1.00 82.50 99 CYS A C 1
ATOM 826 O O . CYS A 1 99 ? 32.557 15.810 -32.788 1.00 82.50 99 CYS A O 1
ATOM 828 N N . GLU A 1 100 ? 31.310 14.010 -33.291 1.00 87.06 100 GLU A N 1
ATOM 829 C CA . GLU A 1 100 ? 32.098 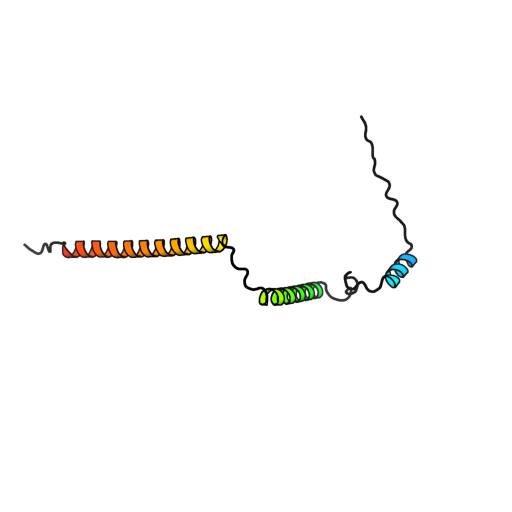13.595 -34.451 1.00 87.06 100 GLU A CA 1
ATOM 830 C C . GLU A 1 100 ? 31.990 14.601 -35.605 1.00 87.06 100 GLU A C 1
ATOM 832 O O . GLU A 1 100 ? 33.005 15.006 -36.169 1.00 87.06 100 GLU A O 1
ATOM 837 N N . VAL A 1 101 ? 30.779 15.096 -35.879 1.00 82.50 101 VAL A N 1
ATOM 838 C CA . VAL A 1 101 ? 30.545 16.167 -36.863 1.00 82.50 101 VAL A CA 1
ATOM 839 C C . VAL A 1 101 ? 31.309 17.437 -36.480 1.00 82.50 101 VAL A C 1
ATOM 841 O O . VAL A 1 101 ? 31.982 18.027 -37.325 1.00 82.50 101 VAL A O 1
ATOM 844 N N . SER A 1 102 ? 31.279 17.837 -35.204 1.00 79.12 102 SER A N 1
ATOM 845 C CA . SER A 1 102 ? 32.031 19.010 -34.738 1.00 79.12 102 SER A CA 1
ATOM 846 C C . SER A 1 102 ? 33.548 18.843 -34.882 1.00 79.12 102 SER A C 1
ATOM 848 O O . SER A 1 102 ? 34.232 19.805 -35.226 1.00 79.12 102 SER A O 1
ATOM 850 N N . LYS A 1 103 ? 34.091 17.639 -34.651 1.00 83.81 103 LYS A N 1
ATOM 851 C CA . LYS A 1 103 ? 35.525 17.357 -34.844 1.00 83.81 103 LYS A CA 1
ATOM 852 C C . LYS A 1 103 ? 35.939 17.461 -36.311 1.00 83.81 103 LYS A C 1
ATOM 854 O O . LYS A 1 103 ? 36.968 18.066 -36.596 1.00 83.81 103 LYS A O 1
ATOM 859 N N . GLN A 1 104 ? 35.141 16.908 -37.226 1.00 79.81 104 GLN A N 1
ATOM 860 C CA . GLN A 1 104 ? 35.410 16.997 -38.666 1.00 79.81 104 GLN A CA 1
ATOM 861 C C . GLN A 1 104 ? 35.378 18.451 -39.148 1.00 79.81 104 GLN A C 1
ATOM 863 O O . GLN A 1 104 ? 36.263 18.871 -39.889 1.00 79.81 104 GLN A O 1
ATOM 868 N N . LEU A 1 105 ? 34.418 19.248 -38.667 1.00 78.50 105 LEU A N 1
ATOM 869 C CA . LEU A 1 105 ? 34.335 20.673 -38.997 1.00 78.50 105 LEU A CA 1
ATOM 870 C C . LEU A 1 105 ? 35.580 21.450 -38.530 1.00 78.50 105 LEU A C 1
ATOM 872 O O . LEU A 1 105 ? 36.052 22.339 -39.232 1.00 78.50 105 LEU A O 1
ATOM 876 N N . LEU A 1 106 ? 36.135 21.087 -37.367 1.00 77.44 106 LEU A N 1
ATOM 877 C CA . LEU A 1 106 ? 37.366 21.681 -36.838 1.00 77.44 106 LEU A CA 1
ATOM 878 C C . LEU A 1 106 ? 38.610 21.283 -37.647 1.00 77.44 106 LEU A C 1
ATOM 880 O O . LEU A 1 106 ? 39.502 22.105 -37.828 1.00 77.44 106 LEU A O 1
ATOM 884 N N . GLN A 1 107 ? 38.672 20.041 -38.137 1.00 73.25 107 GLN A N 1
ATOM 885 C CA . GLN A 1 107 ? 39.785 19.543 -38.959 1.00 73.25 107 GLN A CA 1
ATOM 886 C C . GLN A 1 107 ? 39.779 20.114 -40.380 1.00 73.25 107 GLN A C 1
ATOM 888 O O . GLN A 1 107 ? 40.840 20.318 -40.963 1.00 73.25 107 GLN A O 1
ATOM 893 N N . HIS A 1 108 ? 38.595 20.385 -40.930 1.00 68.88 108 HIS A N 1
ATOM 894 C CA . HIS A 1 108 ? 38.432 20.948 -42.269 1.00 68.88 108 HIS A CA 1
ATOM 895 C C . HIS A 1 108 ? 38.285 22.472 -42.285 1.00 68.88 108 HIS A C 1
ATOM 897 O O . HIS A 1 108 ? 38.056 23.036 -43.352 1.00 68.88 108 HIS A O 1
ATOM 903 N N . SER A 1 109 ? 38.439 23.152 -41.143 1.00 57.44 109 SER A N 1
ATOM 904 C CA . SER A 1 109 ? 38.525 24.611 -41.116 1.00 57.44 109 SER A CA 1
ATOM 905 C C . SER A 1 109 ? 39.859 25.030 -41.744 1.00 57.44 109 SER A C 1
ATOM 907 O O . SER A 1 109 ? 40.906 24.782 -41.140 1.00 57.44 109 SER A O 1
ATOM 909 N N . PRO A 1 110 ? 39.875 25.655 -42.937 1.00 59.97 110 PRO A N 1
ATOM 910 C CA . PRO A 1 110 ? 41.120 26.139 -43.501 1.00 59.97 110 PRO A CA 1
ATOM 911 C C . PRO A 1 110 ? 41.661 27.224 -42.567 1.00 59.97 110 PRO A C 1
ATOM 913 O O . PRO A 1 110 ? 40.972 28.201 -42.272 1.00 59.97 110 PRO A O 1
ATOM 916 N N . MET A 1 111 ? 42.891 27.049 -42.079 1.00 58.69 111 MET A N 1
ATOM 917 C CA . MET A 1 111 ? 43.679 28.154 -41.541 1.00 58.69 111 MET A CA 1
ATOM 918 C C . MET A 1 111 ? 43.871 29.163 -42.678 1.00 58.69 111 MET A C 1
ATOM 920 O O . MET A 1 111 ? 44.839 29.086 -43.430 1.00 58.69 111 MET A O 1
ATOM 924 N N . SER A 1 112 ? 42.942 30.105 -42.835 1.00 58.16 112 SER A N 1
ATOM 925 C CA . SER A 1 112 ? 43.193 31.333 -43.581 1.00 58.16 112 SER A CA 1
ATOM 926 C C . SER A 1 112 ? 44.093 32.216 -42.719 1.00 58.16 112 SER A C 1
ATOM 928 O O . SER A 1 112 ? 43.648 33.171 -42.083 1.00 58.16 112 SER A O 1
ATOM 930 N N . CYS A 1 113 ? 45.363 31.830 -42.641 1.00 54.84 113 CYS A N 1
ATOM 931 C CA . CYS A 1 113 ? 46.436 32.662 -42.137 1.00 54.84 113 CYS A CA 1
ATOM 932 C C . CYS A 1 113 ? 47.079 33.375 -43.332 1.00 54.84 113 CYS A C 1
ATOM 934 O O . CYS A 1 113 ? 47.620 32.714 -44.212 1.00 54.84 113 CYS A O 1
ATOM 936 N N . LEU A 1 114 ? 47.053 34.710 -43.267 1.00 53.25 114 LEU A N 1
ATOM 937 C CA . LEU A 1 114 ? 48.034 35.654 -43.821 1.00 53.25 114 LEU A CA 1
ATOM 938 C C . LEU A 1 114 ? 48.118 35.808 -45.353 1.00 53.25 114 LEU A C 1
ATOM 940 O O . LEU A 1 114 ? 48.664 34.967 -46.060 1.00 53.25 114 LEU A O 1
ATOM 944 N N . ASN A 1 115 ? 47.684 36.981 -45.823 1.00 45.22 115 ASN A N 1
ATOM 945 C CA . ASN A 1 115 ? 48.584 37.991 -46.398 1.00 45.22 115 ASN A CA 1
ATOM 946 C C . ASN A 1 115 ? 48.050 39.394 -46.104 1.00 45.22 115 ASN A C 1
ATOM 948 O O . ASN A 1 115 ? 46.810 39.559 -46.146 1.00 45.22 115 ASN A O 1
#

Mean predicted aligned error: 20.38 Å

Radius of gyration: 38.6 Å; Cα contacts (8 Å, |Δi|>4): 4; chains: 1; bounding box: 104×54×79 Å

Solvent-accessible surface area (backb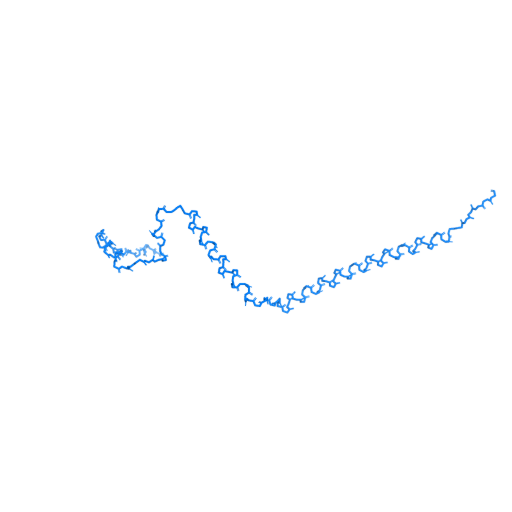one atoms only — not comparable to full-atom values): 7288 Å² total; per-residue (Å²): 134,89,83,79,82,82,74,72,81,77,85,72,84,88,73,54,72,68,58,50,52,50,49,59,63,71,69,47,90,60,87,87,63,76,73,89,54,82,87,54,64,66,68,57,56,55,47,53,53,47,53,52,50,49,50,56,48,51,56,59,54,71,73,43,71,77,76,71,66,49,77,66,55,48,52,51,50,51,52,50,51,51,53,52,49,52,50,51,51,52,50,49,51,53,52,51,52,52,51,50,55,54,50,52,54,62,71,68,52,77,84,86,70,86,133

Sequence (115 aa):
MEDESSHSIKLVNFVSEQQLDEAKRTRGERIEDGTAQRDRPLYEILKENKDKKDAEFNERFKHRPPKALDEDETEFLDKLVMVKGNMNDKWRMRKLNSCEVSKQLLQHSPMSCLN